Protein AF-A0A419I0Y0-F1 (afdb_monomer_lite)

Sequence (63 aa):
MAGGEETAIMIQVPARIGGLLDTARFARSLAAAANELGEWCETQNRTRTGSSPLGDQRSEERD

Radius of gyration: 21.59 Å; chains: 1; bounding box: 46×22×64 Å

Secondary structure (DSSP, 8-state):
--------------SS--SHHHHHHHHHHHHHHHHHHHHHHHHHHHHHHHT------------

Structure (mmCIF, N/CA/C/O backbone):
data_AF-A0A419I0Y0-F1
#
_entry.id   AF-A0A419I0Y0-F1
#
loop_
_atom_site.group_PDB
_atom_site.id
_atom_site.type_symbol
_atom_site.label_atom_id
_atom_site.label_alt_id
_atom_site.label_comp_id
_atom_site.label_asym_id
_atom_site.label_entity_id
_atom_site.label_seq_id
_atom_site.pdbx_PDB_ins_code
_atom_site.Cartn_x
_atom_site.Cartn_y
_atom_site.Cartn_z
_atom_site.occupancy
_atom_site.B_iso_or_equiv
_atom_site.auth_seq_id
_atom_site.auth_comp_id
_atom_site.auth_asym_id
_atom_site.auth_atom_id
_atom_site.pdbx_PDB_model_num
ATOM 1 N N . MET A 1 1 ? -28.123 -9.657 14.109 1.00 37.53 1 MET A N 1
ATOM 2 C CA . MET A 1 1 ? -27.368 -10.290 13.012 1.00 37.53 1 MET A CA 1
ATOM 3 C C . MET A 1 1 ? -25.906 -10.289 13.415 1.00 37.53 1 MET A C 1
ATOM 5 O O . MET A 1 1 ? -25.286 -9.238 13.391 1.00 37.53 1 MET A O 1
ATOM 9 N N . ALA A 1 2 ? -25.409 -11.421 13.910 1.00 48.59 2 ALA A N 1
ATOM 10 C CA . ALA A 1 2 ? -23.984 -11.657 14.107 1.00 48.59 2 ALA A CA 1
ATOM 11 C C . ALA A 1 2 ? -23.534 -12.486 12.900 1.00 48.59 2 ALA A C 1
ATOM 13 O O . ALA A 1 2 ? -23.911 -13.649 12.790 1.00 48.59 2 ALA A O 1
ATOM 14 N N . GLY A 1 3 ? -22.849 -11.851 11.954 1.00 49.56 3 GLY A N 1
ATOM 15 C CA . GLY A 1 3 ? -22.459 -12.457 10.682 1.00 49.56 3 GLY A CA 1
ATOM 16 C C . GLY A 1 3 ? -22.795 -11.546 9.504 1.00 49.56 3 GLY A C 1
ATOM 17 O O . GLY A 1 3 ? -23.960 -11.225 9.288 1.00 49.56 3 GLY A O 1
ATOM 18 N N . GLY A 1 4 ? -21.766 -11.147 8.760 1.00 46.88 4 GLY A N 1
ATOM 19 C CA . GLY A 1 4 ? -21.844 -10.248 7.607 1.00 46.88 4 GLY A CA 1
ATOM 20 C C . GLY A 1 4 ? -21.172 -8.922 7.952 1.00 46.88 4 GLY A C 1
ATOM 21 O O . GLY A 1 4 ? -21.641 -8.220 8.832 1.00 46.88 4 GLY A O 1
ATOM 22 N N . GLU A 1 5 ? -20.032 -8.529 7.407 1.00 55.06 5 GLU A N 1
ATOM 23 C CA . GLU A 1 5 ? -19.299 -8.973 6.229 1.00 55.06 5 GLU A CA 1
ATOM 24 C C . GLU A 1 5 ? -17.939 -9.548 6.628 1.00 55.06 5 GLU A C 1
ATOM 26 O O . GLU A 1 5 ? -17.232 -9.011 7.482 1.00 55.06 5 GLU A O 1
ATOM 31 N N . GLU A 1 6 ? -17.554 -10.642 5.986 1.00 56.97 6 GLU A N 1
ATOM 32 C CA . GLU A 1 6 ? -16.178 -11.117 5.966 1.00 56.97 6 GLU A CA 1
ATOM 33 C C . GLU A 1 6 ? -15.340 -9.990 5.341 1.00 56.97 6 GLU A C 1
ATOM 35 O O . GLU A 1 6 ? -15.340 -9.812 4.124 1.00 56.97 6 GLU A O 1
ATOM 40 N N . THR A 1 7 ? -14.699 -9.151 6.159 1.00 61.44 7 THR A N 1
ATOM 41 C CA . THR A 1 7 ? -13.877 -8.040 5.663 1.00 61.44 7 THR A CA 1
ATOM 42 C C . THR A 1 7 ? -12.596 -8.639 5.086 1.00 61.44 7 THR A C 1
ATOM 44 O O . THR A 1 7 ? -11.586 -8.802 5.765 1.00 61.44 7 THR A O 1
ATOM 47 N N . ALA A 1 8 ? -12.674 -9.081 3.832 1.00 65.75 8 ALA A N 1
ATOM 48 C CA . ALA A 1 8 ? -11.568 -9.691 3.118 1.00 65.75 8 ALA A CA 1
ATOM 49 C C . ALA A 1 8 ? -10.641 -8.595 2.585 1.00 65.75 8 ALA A C 1
ATOM 51 O O . ALA A 1 8 ? -11.019 -7.808 1.718 1.00 65.75 8 ALA A O 1
ATOM 52 N N . ILE A 1 9 ? -9.405 -8.556 3.084 1.00 68.25 9 ILE A N 1
ATOM 53 C CA . ILE A 1 9 ? -8.386 -7.636 2.573 1.00 68.25 9 ILE A CA 1
ATOM 54 C C . ILE A 1 9 ? -7.795 -8.237 1.302 1.00 68.25 9 ILE A C 1
ATOM 56 O O . ILE A 1 9 ? -7.032 -9.203 1.340 1.00 68.25 9 ILE A O 1
ATOM 60 N N . MET A 1 10 ? -8.181 -7.679 0.157 1.00 70.81 10 MET A N 1
ATOM 61 C CA . MET A 1 10 ? -7.68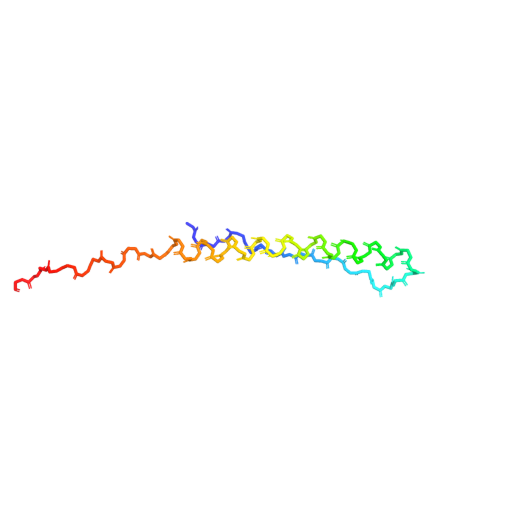6 -8.105 -1.148 1.00 70.81 10 MET A CA 1
ATOM 62 C C . MET A 1 10 ? -6.422 -7.329 -1.516 1.00 70.81 10 MET A C 1
ATOM 64 O O . MET A 1 10 ? -6.462 -6.120 -1.723 1.00 70.81 10 MET A O 1
ATOM 68 N N . ILE A 1 11 ? -5.302 -8.037 -1.656 1.00 67.06 11 ILE A N 1
ATOM 69 C CA . ILE A 1 11 ? -4.040 -7.460 -2.127 1.00 67.06 11 ILE A CA 1
ATOM 70 C C . ILE A 1 11 ? -3.800 -7.949 -3.553 1.00 67.06 11 ILE A C 1
ATOM 72 O O . ILE A 1 11 ? -3.570 -9.135 -3.788 1.00 67.06 11 ILE A O 1
ATOM 76 N N . GLN A 1 12 ? -3.849 -7.037 -4.521 1.00 72.19 12 GLN A N 1
ATOM 77 C CA . GLN A 1 12 ? -3.533 -7.357 -5.911 1.00 72.19 12 GLN A CA 1
ATOM 78 C C . GLN A 1 12 ? -2.013 -7.355 -6.102 1.00 72.19 12 GLN A C 1
ATOM 80 O O . GLN A 1 12 ? -1.358 -6.323 -5.956 1.00 72.19 12 GLN A O 1
ATOM 85 N N . VAL A 1 13 ? -1.448 -8.519 -6.430 1.00 70.62 13 VAL A N 1
ATOM 86 C CA . VAL A 1 13 ? -0.011 -8.677 -6.687 1.00 70.62 13 VAL A CA 1
ATOM 87 C C . VAL A 1 13 ? 0.222 -8.815 -8.194 1.00 70.62 13 VAL A C 1
ATOM 89 O O . VAL A 1 13 ? -0.384 -9.687 -8.821 1.00 70.62 13 VAL A O 1
ATOM 92 N N . PRO A 1 14 ? 1.091 -7.993 -8.809 1.00 69.06 14 PRO A N 1
ATOM 93 C CA . PRO A 1 14 ? 1.430 -8.154 -10.215 1.00 69.06 14 PRO A CA 1
ATOM 94 C C . PRO A 1 14 ? 2.170 -9.481 -10.437 1.00 69.06 14 PRO A C 1
ATOM 96 O O . PRO A 1 14 ? 3.152 -9.781 -9.763 1.00 69.06 14 PRO A O 1
ATOM 99 N N . ALA A 1 15 ? 1.727 -10.264 -11.427 1.00 70.88 15 ALA A N 1
ATOM 100 C CA . ALA A 1 15 ? 2.296 -11.582 -11.737 1.00 70.88 15 ALA A CA 1
ATOM 101 C C . ALA A 1 15 ? 3.768 -11.527 -12.186 1.00 70.88 15 ALA A C 1
ATOM 103 O O . ALA A 1 15 ? 4.489 -12.522 -12.102 1.00 70.88 15 ALA A O 1
ATOM 104 N N . ARG A 1 16 ? 4.214 -10.374 -12.697 1.00 71.75 16 ARG A N 1
ATOM 105 C CA . ARG A 1 16 ? 5.599 -10.096 -13.084 1.00 71.75 16 ARG A CA 1
ATOM 106 C C . ARG A 1 16 ? 5.896 -8.632 -12.816 1.00 71.75 16 ARG A C 1
ATOM 108 O O . ARG A 1 16 ? 5.148 -7.763 -13.254 1.00 71.75 16 ARG A O 1
ATOM 115 N N . ILE A 1 17 ? 6.992 -8.363 -12.121 1.00 73.94 17 ILE A N 1
ATOM 116 C CA . ILE A 1 17 ? 7.423 -6.998 -11.845 1.00 73.94 17 ILE A CA 1
ATOM 117 C C . ILE A 1 17 ? 8.356 -6.564 -12.980 1.00 73.94 17 ILE A C 1
ATOM 119 O O . ILE A 1 17 ? 9.469 -7.068 -13.101 1.00 73.94 17 ILE A O 1
ATOM 123 N N . GLY A 1 18 ? 7.860 -5.684 -13.855 1.00 75.06 18 GLY A N 1
ATOM 124 C CA . GLY A 1 18 ? 8.519 -5.288 -15.109 1.00 75.06 18 GLY A CA 1
ATOM 125 C C . GLY A 1 18 ? 9.757 -4.395 -14.952 1.00 75.06 18 GLY A C 1
ATOM 126 O O . GLY A 1 18 ? 10.450 -4.148 -15.935 1.00 75.06 18 GLY A O 1
ATOM 127 N N . GLY A 1 19 ? 10.063 -3.935 -13.734 1.00 84.62 19 GLY A N 1
ATOM 128 C CA . GLY A 1 19 ? 11.240 -3.122 -13.427 1.00 84.62 19 GLY A CA 1
ATOM 129 C C . GLY A 1 19 ? 11.187 -2.502 -12.028 1.00 84.62 19 GLY A C 1
ATOM 130 O O . GLY A 1 19 ? 10.159 -2.547 -11.356 1.00 84.62 19 GLY A O 1
ATOM 131 N N . LEU A 1 20 ? 12.295 -1.885 -11.592 1.00 84.06 20 LEU A N 1
ATOM 132 C CA . LEU A 1 20 ? 12.444 -1.321 -10.237 1.00 84.06 20 LEU A CA 1
ATOM 133 C C . LEU A 1 20 ? 11.348 -0.304 -9.866 1.00 84.06 20 LEU A C 1
ATOM 135 O O . LEU A 1 20 ? 10.926 -0.249 -8.712 1.00 84.06 20 LEU A O 1
ATOM 139 N N . LEU A 1 21 ? 10.872 0.490 -10.833 1.00 87.69 21 LEU A N 1
ATOM 140 C CA . LEU A 1 21 ? 9.798 1.463 -10.613 1.00 87.69 21 LEU A CA 1
ATOM 141 C C . LEU A 1 21 ? 8.464 0.774 -10.288 1.00 87.69 21 LEU A C 1
ATOM 143 O O . LEU A 1 21 ? 7.760 1.203 -9.373 1.00 87.69 21 LEU A O 1
ATOM 147 N N . ASP A 1 22 ? 8.136 -0.304 -11.002 1.00 84.94 22 ASP A N 1
ATOM 148 C CA . ASP A 1 22 ? 6.938 -1.103 -10.739 1.00 84.94 22 ASP A CA 1
ATOM 149 C C . ASP A 1 22 ? 7.056 -1.848 -9.407 1.00 84.94 22 ASP A C 1
ATOM 151 O O . ASP A 1 22 ? 6.089 -1.879 -8.645 1.00 84.94 22 ASP A O 1
ATOM 155 N N . THR A 1 23 ? 8.252 -2.341 -9.054 1.00 84.50 23 THR A N 1
ATOM 156 C CA . THR A 1 23 ? 8.518 -2.908 -7.720 1.00 84.50 23 THR A CA 1
ATOM 157 C C . THR A 1 23 ? 8.234 -1.886 -6.628 1.00 84.50 23 THR A C 1
ATOM 159 O O . THR A 1 23 ? 7.557 -2.194 -5.650 1.00 84.50 23 THR A O 1
ATOM 162 N N . ALA A 1 24 ? 8.727 -0.655 -6.788 1.00 88.81 24 ALA A N 1
ATOM 163 C CA . ALA A 1 24 ? 8.540 0.402 -5.801 1.00 88.81 24 ALA A CA 1
ATOM 164 C C . ALA A 1 24 ? 7.063 0.797 -5.656 1.00 88.81 24 ALA A C 1
ATOM 166 O O . ALA A 1 24 ? 6.597 1.036 -4.542 1.00 88.81 24 ALA A O 1
ATOM 167 N N . ARG A 1 25 ? 6.309 0.843 -6.761 1.00 86.56 25 ARG A N 1
ATOM 168 C CA . ARG A 1 25 ? 4.861 1.100 -6.738 1.00 86.56 25 ARG A CA 1
ATOM 169 C C . ARG A 1 25 ? 4.103 -0.014 -6.025 1.00 86.56 25 ARG A C 1
ATOM 171 O O . ARG A 1 25 ? 3.293 0.283 -5.151 1.00 86.56 25 ARG A O 1
ATOM 178 N N . PHE A 1 26 ? 4.416 -1.270 -6.335 1.00 86.69 26 PHE A N 1
ATOM 179 C CA . PHE A 1 26 ? 3.820 -2.417 -5.658 1.00 86.69 26 PHE A CA 1
ATOM 180 C C . PHE A 1 26 ? 4.135 -2.417 -4.157 1.00 86.69 26 PHE A C 1
ATOM 182 O O . PHE A 1 26 ? 3.221 -2.513 -3.346 1.00 86.69 26 PHE A O 1
ATOM 189 N N . ALA A 1 27 ? 5.400 -2.221 -3.774 1.00 90.00 27 ALA A N 1
ATOM 190 C CA . ALA A 1 27 ? 5.807 -2.182 -2.370 1.00 90.00 27 ALA A CA 1
ATOM 191 C C . ALA A 1 27 ? 5.085 -1.076 -1.582 1.00 90.00 27 ALA A C 1
ATOM 193 O O . ALA A 1 27 ? 4.662 -1.305 -0.452 1.00 90.00 27 ALA A O 1
ATOM 194 N N . ARG A 1 28 ? 4.883 0.105 -2.185 1.00 90.56 28 ARG A N 1
ATOM 195 C CA . ARG A 1 28 ? 4.092 1.185 -1.571 1.00 90.56 28 ARG A CA 1
ATOM 196 C C . ARG A 1 28 ? 2.622 0.803 -1.409 1.00 90.56 28 ARG A C 1
ATOM 198 O O . ARG A 1 28 ? 2.061 1.044 -0.347 1.00 90.56 28 ARG A O 1
ATOM 205 N N . SER A 1 29 ? 2.019 0.193 -2.431 1.00 88.38 29 SER A N 1
ATOM 206 C CA . SER A 1 29 ? 0.631 -0.283 -2.363 1.00 88.38 29 SER A CA 1
ATOM 207 C C . SER A 1 29 ? 0.450 -1.358 -1.289 1.00 88.38 29 SER A C 1
ATOM 209 O O . SER A 1 29 ? -0.537 -1.336 -0.561 1.00 88.38 29 SER A O 1
ATOM 211 N N . LEU A 1 30 ? 1.414 -2.273 -1.161 1.00 89.00 30 LEU A N 1
ATOM 212 C CA . LEU A 1 30 ? 1.415 -3.313 -0.137 1.00 89.00 30 LEU A CA 1
ATOM 213 C C . LEU A 1 30 ? 1.557 -2.720 1.269 1.00 89.00 30 LEU A C 1
ATOM 215 O O . LEU A 1 30 ? 0.843 -3.134 2.175 1.00 89.00 30 LEU A O 1
ATOM 219 N N . ALA A 1 31 ? 2.452 -1.746 1.452 1.00 91.38 31 ALA A N 1
ATOM 220 C CA . ALA A 1 31 ? 2.634 -1.078 2.738 1.00 91.38 31 ALA A CA 1
ATOM 221 C C . ALA A 1 31 ? 1.366 -0.332 3.188 1.00 91.38 31 ALA A C 1
ATOM 223 O O . ALA A 1 31 ? 1.015 -0.388 4.364 1.00 91.38 31 ALA A O 1
ATOM 224 N N . ALA A 1 32 ? 0.653 0.316 2.259 1.00 89.00 32 ALA A N 1
ATOM 225 C CA . ALA A 1 32 ? -0.634 0.949 2.550 1.00 89.00 32 ALA A CA 1
ATOM 226 C C . ALA A 1 32 ? -1.678 -0.085 3.006 1.00 89.00 32 ALA A C 1
ATOM 228 O O . ALA A 1 32 ? -2.235 0.050 4.093 1.00 89.00 32 ALA A O 1
ATOM 229 N N . ALA A 1 33 ? -1.842 -1.175 2.248 1.00 87.44 33 ALA A N 1
ATOM 230 C CA . ALA A 1 33 ? -2.771 -2.249 2.601 1.00 87.44 33 ALA A CA 1
ATOM 231 C C . ALA A 1 33 ? -2.423 -2.929 3.941 1.00 87.44 33 ALA A C 1
ATOM 233 O O . ALA A 1 33 ? -3.311 -3.300 4.705 1.00 87.44 33 ALA A O 1
ATOM 234 N N . ALA A 1 34 ? -1.133 -3.083 4.254 1.00 89.44 34 ALA A N 1
ATOM 235 C CA . ALA A 1 34 ? -0.683 -3.652 5.523 1.00 89.44 34 ALA A CA 1
ATOM 236 C C . ALA A 1 34 ? -1.025 -2.756 6.726 1.00 89.44 34 ALA A C 1
ATOM 238 O O . ALA A 1 34 ? -1.374 -3.276 7.786 1.00 89.44 34 ALA A O 1
ATOM 239 N N . ASN A 1 35 ? -0.967 -1.430 6.568 1.00 91.00 35 ASN A N 1
ATOM 240 C CA . ASN A 1 35 ? -1.393 -0.499 7.615 1.00 91.00 35 ASN A CA 1
ATOM 241 C C . ASN A 1 35 ? -2.903 -0.593 7.869 1.00 91.00 35 ASN A C 1
ATOM 243 O O . ASN A 1 35 ? -3.313 -0.701 9.023 1.00 91.00 35 ASN A O 1
ATOM 247 N N . GLU A 1 36 ? -3.714 -0.624 6.807 1.00 89.12 36 GLU A N 1
ATOM 248 C CA . GLU A 1 36 ? -5.173 -0.794 6.909 1.00 89.12 36 GLU A CA 1
ATOM 249 C C . GLU A 1 36 ? -5.540 -2.122 7.592 1.00 89.12 36 GLU A C 1
ATOM 251 O O . GLU A 1 36 ? -6.411 -2.167 8.463 1.00 89.12 36 GLU A O 1
ATOM 256 N N . LEU A 1 37 ? -4.821 -3.204 7.266 1.00 86.25 37 LEU A N 1
ATOM 257 C CA . LEU A 1 37 ? -4.964 -4.493 7.945 1.00 86.25 37 LEU A CA 1
ATOM 258 C C . LEU A 1 37 ? -4.638 -4.398 9.440 1.00 86.25 37 LEU A C 1
ATOM 260 O O . LEU A 1 37 ? -5.358 -4.976 10.258 1.00 86.25 37 LEU A O 1
ATOM 264 N N . GLY A 1 38 ? -3.563 -3.696 9.803 1.00 88.69 38 GLY A N 1
ATOM 265 C CA . GLY A 1 38 ? -3.170 -3.498 11.197 1.00 88.69 38 GLY A CA 1
ATOM 266 C C . GLY A 1 38 ? -4.255 -2.785 12.004 1.00 88.69 38 GLY A C 1
ATOM 267 O O . GLY A 1 38 ? -4.675 -3.283 13.049 1.00 88.69 38 GLY A O 1
ATOM 268 N N . GLU A 1 39 ? -4.773 -1.675 11.481 1.00 89.31 39 GLU A N 1
ATOM 269 C CA . GLU A 1 39 ? -5.852 -0.907 12.115 1.00 89.31 39 GLU A CA 1
ATOM 270 C C . GLU A 1 39 ? -7.137 -1.734 12.268 1.00 89.31 39 GLU A C 1
ATOM 272 O O . GLU A 1 39 ? -7.784 -1.725 13.325 1.00 89.31 39 GLU A O 1
ATOM 277 N N . TRP A 1 40 ? -7.487 -2.511 11.240 1.00 85.25 40 TRP A N 1
ATOM 278 C CA . TRP A 1 40 ? -8.617 -3.429 11.315 1.00 85.25 40 TRP A CA 1
ATOM 279 C C . TRP A 1 40 ? -8.413 -4.480 12.414 1.00 85.25 40 TRP A C 1
ATOM 281 O O . TRP A 1 40 ? -9.314 -4.691 13.229 1.00 85.25 40 TRP A O 1
ATOM 291 N N . CYS A 1 41 ? -7.222 -5.086 12.506 1.00 85.88 41 CYS A N 1
ATOM 292 C CA . CYS A 1 41 ? -6.899 -6.063 13.550 1.00 85.88 41 CYS A CA 1
ATOM 293 C C . CYS A 1 41 ? -7.048 -5.467 14.956 1.00 85.88 41 CYS A C 1
ATOM 295 O O . CYS A 1 41 ? -7.638 -6.097 15.837 1.00 85.88 41 CYS A O 1
ATOM 297 N N . GLU A 1 42 ? -6.556 -4.247 15.177 1.00 86.62 42 GLU A N 1
ATOM 298 C CA . GLU A 1 42 ? -6.703 -3.550 16.459 1.00 86.62 42 GLU A CA 1
ATOM 299 C C . GLU A 1 42 ? -8.170 -3.278 16.801 1.00 86.62 42 GLU A C 1
ATOM 301 O O . GLU A 1 42 ? -8.597 -3.472 17.944 1.00 86.62 42 GLU A O 1
ATOM 306 N N . THR A 1 43 ? -8.961 -2.873 15.807 1.00 84.19 43 TH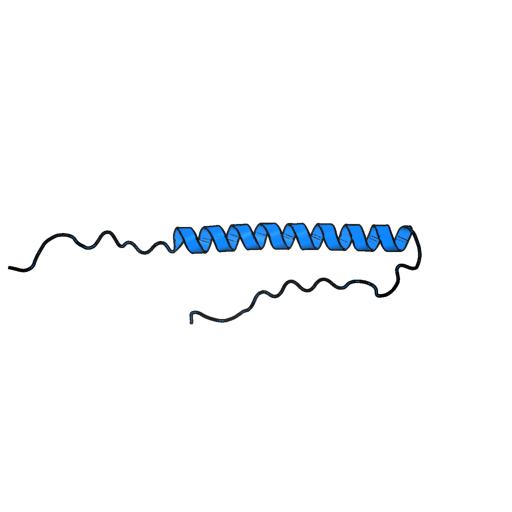R A N 1
ATOM 307 C CA . THR A 1 43 ? -10.398 -2.621 15.959 1.00 84.19 43 THR A CA 1
ATOM 308 C C . THR A 1 43 ? -11.151 -3.903 16.314 1.00 84.19 43 THR A C 1
ATOM 310 O O . THR A 1 43 ? -11.980 -3.904 17.229 1.00 84.19 43 THR A O 1
ATOM 313 N N . GLN A 1 44 ? -10.824 -5.028 15.673 1.00 80.69 44 GLN A N 1
ATOM 314 C CA . GLN A 1 44 ? -11.380 -6.336 16.034 1.00 80.69 44 GLN A CA 1
ATOM 315 C C . GLN A 1 44 ? -10.953 -6.771 17.442 1.00 80.69 44 GLN A C 1
ATOM 317 O O . GLN A 1 44 ? -11.765 -7.274 18.218 1.00 80.69 44 GLN A O 1
ATOM 322 N N . ASN A 1 45 ? -9.697 -6.531 17.822 1.00 79.81 45 ASN A N 1
ATOM 323 C CA . ASN A 1 45 ? -9.226 -6.842 19.167 1.00 79.81 45 ASN A CA 1
ATOM 324 C C . ASN A 1 45 ? -9.987 -6.038 20.235 1.00 79.81 45 ASN A C 1
ATOM 326 O O . ASN A 1 45 ? -10.428 -6.614 21.231 1.00 79.81 45 ASN A O 1
ATOM 330 N N . ARG A 1 46 ? -10.199 -4.732 20.008 1.00 77.38 46 ARG A N 1
ATOM 331 C CA . ARG A 1 46 ? -10.970 -3.849 20.901 1.00 77.38 46 ARG A CA 1
ATOM 332 C C . ARG A 1 46 ? -12.443 -4.225 20.977 1.00 77.38 46 ARG A C 1
ATOM 334 O O . ARG A 1 46 ? -12.998 -4.238 22.066 1.00 77.38 46 ARG A O 1
ATOM 341 N N . THR A 1 47 ? -13.086 -4.544 19.858 1.00 73.25 47 THR A N 1
ATOM 342 C CA . THR A 1 47 ? -14.499 -4.966 19.860 1.00 73.25 47 THR A CA 1
ATOM 343 C C . THR A 1 47 ? -14.680 -6.314 20.554 1.00 73.25 47 THR A C 1
ATOM 345 O O . THR A 1 47 ? -15.632 -6.479 21.311 1.00 73.25 47 THR A O 1
ATOM 348 N N . ARG A 1 48 ? -13.727 -7.244 20.414 1.00 62.97 48 ARG A N 1
ATOM 349 C CA . ARG A 1 48 ? -13.725 -8.517 21.150 1.00 62.97 48 ARG A CA 1
ATOM 350 C C . ARG A 1 48 ? -13.520 -8.339 22.658 1.00 62.97 48 ARG A C 1
ATOM 352 O O . ARG A 1 48 ? -14.170 -9.033 23.431 1.00 62.97 48 ARG A O 1
ATOM 359 N N . THR A 1 49 ? -12.644 -7.425 23.082 1.00 60.00 49 THR A N 1
ATOM 360 C CA . THR A 1 49 ? -12.408 -7.141 24.515 1.00 60.00 49 THR A CA 1
ATOM 361 C C . THR A 1 49 ? -13.481 -6.245 25.137 1.00 60.00 49 THR A C 1
ATOM 363 O O . THR A 1 49 ? -13.839 -6.444 26.292 1.00 60.00 49 THR A O 1
ATOM 366 N N . GLY A 1 50 ? -14.052 -5.308 24.379 1.00 54.66 50 GLY A N 1
ATOM 367 C CA . GLY A 1 50 ? -15.189 -4.478 24.795 1.00 54.66 50 GLY A CA 1
ATOM 368 C C . GLY A 1 50 ? -16.525 -5.227 24.800 1.00 54.66 50 GLY A C 1
ATOM 369 O O . GLY A 1 50 ? -17.446 -4.830 25.503 1.00 54.66 50 GLY A O 1
ATOM 370 N N . SER A 1 51 ? -16.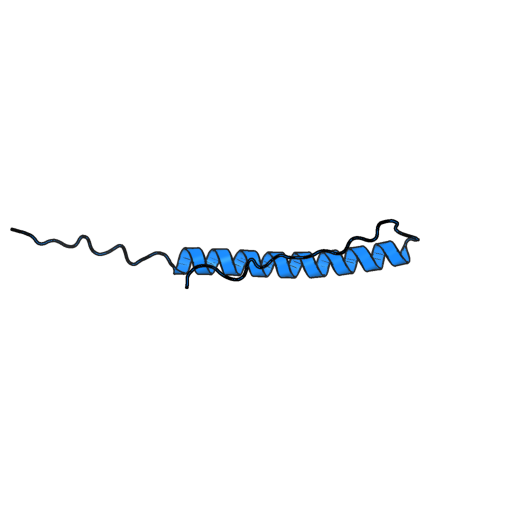611 -6.342 24.068 1.00 48.75 51 SER A N 1
ATOM 371 C CA . SER A 1 51 ? -17.706 -7.318 24.118 1.00 48.75 51 SER A CA 1
ATOM 372 C C . SER A 1 51 ? -17.473 -8.406 25.178 1.00 48.75 51 SER A C 1
ATOM 374 O O . SER A 1 51 ? -18.070 -9.481 25.087 1.00 48.75 51 SER A O 1
ATOM 376 N N . SER A 1 52 ? -16.624 -8.169 26.186 1.00 43.81 52 SER A N 1
ATOM 377 C CA . SER A 1 52 ? -16.671 -8.988 27.397 1.00 43.81 52 SER A CA 1
ATOM 378 C C . SER A 1 52 ? -18.065 -8.793 27.996 1.00 43.81 52 SER A C 1
ATOM 380 O O . SER A 1 52 ? -18.391 -7.668 28.388 1.00 43.81 52 SER A O 1
ATOM 38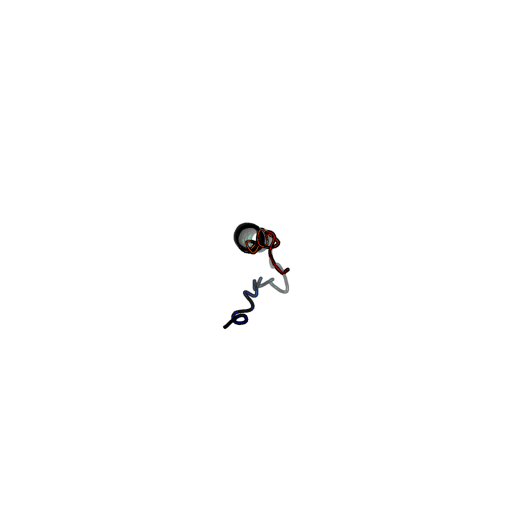2 N N . PRO A 1 53 ? -18.932 -9.822 28.021 1.00 47.25 53 PRO A N 1
ATOM 383 C CA . PRO A 1 53 ? -20.190 -9.675 28.705 1.00 47.25 53 PRO A CA 1
ATOM 384 C C . PRO A 1 53 ? -19.837 -9.412 30.159 1.00 47.25 53 PRO A C 1
ATOM 386 O O . PRO A 1 53 ? -18.969 -10.061 30.746 1.00 47.25 53 PRO A O 1
ATOM 389 N N . LEU A 1 54 ? -20.524 -8.430 30.706 1.00 47.25 54 LEU A N 1
ATOM 390 C CA . LEU A 1 54 ? -20.906 -8.369 32.095 1.00 47.25 54 LEU A CA 1
ATOM 391 C C . LEU A 1 54 ? -21.371 -9.775 32.542 1.00 47.25 54 LEU A C 1
ATOM 393 O O . LEU A 1 54 ? -22.539 -10.130 32.430 1.00 47.25 54 LEU A O 1
ATOM 397 N N . GLY A 1 55 ? -20.413 -10.610 32.933 1.00 45.38 55 GLY A N 1
ATOM 398 C CA . GLY A 1 55 ? -20.586 -11.897 33.595 1.00 45.38 55 GLY A CA 1
ATOM 399 C C . GLY A 1 55 ? -20.353 -11.778 35.100 1.00 45.38 55 GLY A C 1
ATOM 400 O O . GLY A 1 55 ? -20.334 -12.787 35.793 1.00 45.38 55 GLY A O 1
ATOM 401 N N . ASP A 1 56 ? -20.212 -10.556 35.614 1.00 47.78 56 ASP A N 1
ATOM 402 C CA . ASP A 1 56 ? -20.629 -10.195 36.965 1.00 47.78 56 ASP A CA 1
ATOM 403 C C . ASP A 1 56 ? -22.162 -10.219 37.002 1.00 47.78 56 ASP A C 1
ATOM 405 O O . ASP A 1 56 ? -22.821 -9.209 36.787 1.00 47.78 56 ASP A O 1
ATOM 409 N N . GLN A 1 57 ? -22.725 -11.418 37.151 1.00 49.56 57 GLN A N 1
ATOM 410 C CA . GLN A 1 57 ? -24.103 -11.689 37.588 1.00 49.56 57 GLN A CA 1
ATOM 411 C C . GLN A 1 57 ? -24.204 -13.170 38.001 1.00 49.56 57 GLN A C 1
ATOM 413 O O . GLN A 1 57 ? -25.068 -13.928 37.571 1.00 49.56 57 GLN A O 1
ATOM 418 N N . ARG A 1 58 ? -23.280 -13.607 38.859 1.00 46.59 58 ARG A N 1
ATOM 419 C CA . ARG A 1 58 ? -23.577 -14.648 39.850 1.00 46.59 58 ARG A CA 1
ATOM 420 C C . ARG A 1 58 ? -23.495 -14.002 41.227 1.00 46.59 58 ARG A C 1
ATOM 422 O O . ARG A 1 58 ? -22.710 -14.419 42.067 1.00 46.59 58 ARG A O 1
ATOM 429 N N . SER A 1 59 ? -24.269 -12.938 41.409 1.00 49.38 59 SER A N 1
ATOM 430 C CA . SER A 1 59 ? -24.685 -12.541 42.746 1.00 49.38 59 SER A CA 1
ATOM 431 C C . SER A 1 59 ? -25.698 -13.562 43.236 1.00 49.38 59 SER A C 1
ATOM 433 O O . SER A 1 59 ? -26.543 -14.030 42.469 1.00 49.38 59 SER A O 1
ATOM 435 N N . GLU A 1 60 ? -25.513 -13.938 44.494 1.00 54.56 60 GLU A N 1
ATOM 436 C CA . GLU A 1 60 ? -26.493 -14.534 45.390 1.00 54.56 60 GLU A CA 1
ATOM 437 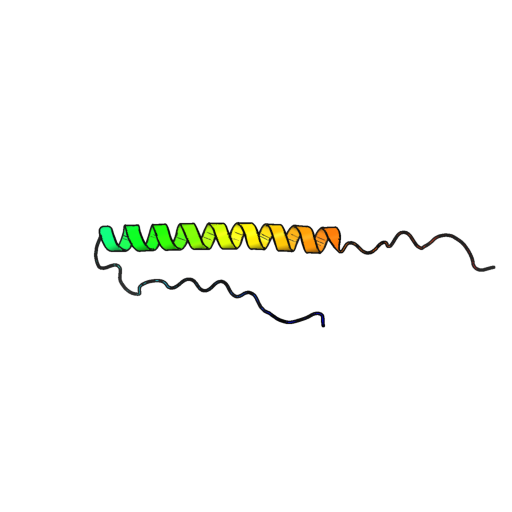C C . GLU A 1 60 ? -27.960 -14.388 44.952 1.00 54.56 60 GLU A C 1
ATOM 439 O O . GLU A 1 60 ? -28.424 -13.288 44.673 1.00 54.56 60 GLU A O 1
ATOM 444 N N . GLU A 1 61 ? -28.680 -15.514 44.943 1.00 50.41 61 GLU A N 1
ATOM 445 C CA . GLU 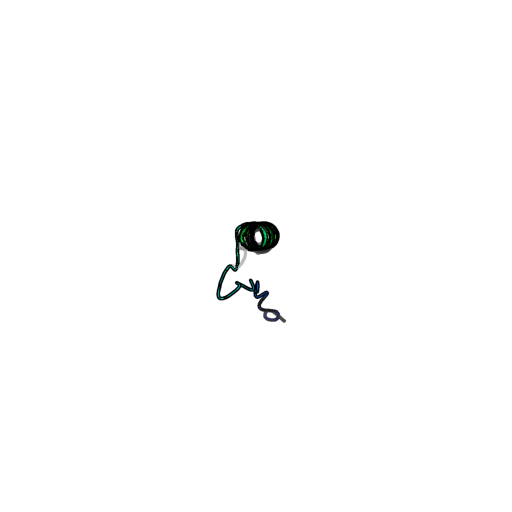A 1 61 ? -29.986 -15.702 45.600 1.00 50.41 61 GLU A CA 1
ATOM 446 C C . GLU A 1 61 ? -30.783 -16.799 44.883 1.00 50.41 61 GLU A C 1
ATOM 448 O O . GLU A 1 61 ? -31.343 -16.625 43.799 1.00 50.41 61 GLU A O 1
ATOM 453 N N . ARG A 1 62 ? -30.820 -17.975 45.508 1.00 41.00 62 ARG A N 1
ATOM 454 C CA . ARG A 1 62 ? -32.004 -18.831 45.516 1.00 41.00 62 ARG A CA 1
ATOM 455 C C . ARG A 1 62 ? -31.856 -19.809 46.677 1.00 41.00 62 ARG A C 1
ATOM 457 O O . ARG A 1 62 ? -31.041 -20.725 46.590 1.00 41.00 62 ARG A O 1
ATOM 464 N N . ASP A 1 63 ? -32.568 -19.440 47.739 1.00 48.50 63 ASP A N 1
ATOM 465 C CA . ASP A 1 63 ? -33.188 -20.237 48.811 1.00 48.50 63 ASP A CA 1
ATOM 466 C C . ASP A 1 63 ? -32.929 -21.755 48.789 1.00 48.50 63 ASP A C 1
ATOM 468 O O . ASP A 1 63 ? -33.250 -22.407 47.762 1.00 48.50 63 ASP A O 1
#

Foldseek 3Di:
DPDDDPPDQDQDDPPDQPDPVSVVVSVVSVVVSVVVVVVVVVVVVCVVVVPPPPPVPPDDDDD

Organism: NCBI:txid2340917

pLDDT: mean 70.31, std 16.95, range [37.53, 91.38]